Protein AF-A0A2P6RGF1-F1 (afdb_monomer)

Structure (mmCIF, N/CA/C/O backbone):
data_AF-A0A2P6RGF1-F1
#
_entry.id   AF-A0A2P6RGF1-F1
#
loop_
_atom_site.group_PDB
_atom_site.id
_atom_site.type_symbol
_atom_site.label_atom_id
_atom_site.label_alt_id
_atom_site.label_comp_id
_atom_site.label_asym_id
_atom_site.label_entity_id
_atom_site.label_seq_id
_atom_site.pdbx_PDB_ins_code
_atom_site.Cartn_x
_atom_site.Cartn_y
_atom_site.Cartn_z
_atom_site.occupancy
_atom_site.B_iso_or_equiv
_atom_site.auth_seq_id
_a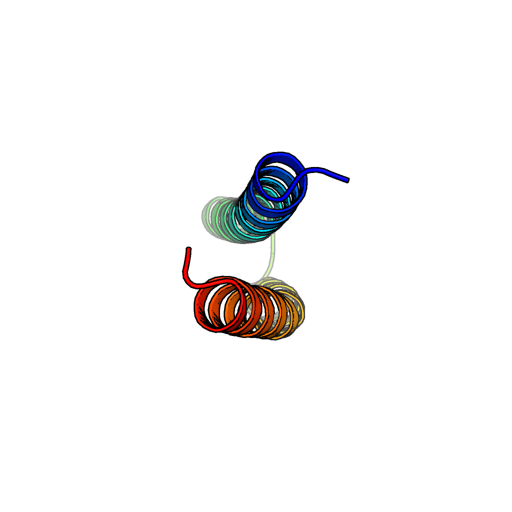tom_site.auth_comp_id
_atom_site.auth_asym_id
_atom_site.auth_atom_id
_atom_site.pdbx_PDB_model_num
ATOM 1 N N . MET A 1 1 ? -5.206 -3.920 23.889 1.00 59.47 1 MET A N 1
ATOM 2 C CA . MET A 1 1 ? -4.727 -3.269 22.655 1.00 59.47 1 MET A CA 1
ATOM 3 C C . MET A 1 1 ? -5.636 -2.079 22.434 1.00 59.47 1 MET A C 1
ATOM 5 O O . MET A 1 1 ? -6.829 -2.292 22.260 1.00 59.47 1 MET A O 1
ATOM 9 N N . ASP A 1 2 ? -5.125 -0.861 22.581 1.00 84.69 2 ASP A N 1
ATOM 10 C CA . ASP A 1 2 ? -5.951 0.350 22.557 1.00 84.69 2 ASP A CA 1
ATOM 11 C C . ASP A 1 2 ? -6.463 0.654 21.141 1.00 84.69 2 ASP A C 1
ATOM 13 O O . ASP A 1 2 ? -5.730 0.494 20.164 1.00 84.69 2 ASP A O 1
ATOM 17 N N . MET A 1 3 ? -7.712 1.118 21.013 1.00 80.25 3 MET A N 1
ATOM 18 C CA . MET A 1 3 ? -8.338 1.414 19.709 1.00 80.25 3 MET A CA 1
ATOM 19 C C . MET A 1 3 ? -7.568 2.474 18.908 1.00 80.25 3 MET A C 1
ATOM 21 O O . MET A 1 3 ? -7.503 2.403 17.683 1.00 80.25 3 MET A O 1
ATOM 25 N N . ALA A 1 4 ? -6.920 3.414 19.602 1.00 85.06 4 ALA A N 1
ATOM 26 C CA . ALA A 1 4 ? -6.046 4.411 18.990 1.00 85.06 4 ALA A CA 1
ATOM 27 C C . ALA A 1 4 ? -4.777 3.794 18.372 1.00 85.06 4 ALA A C 1
ATOM 29 O O . ALA A 1 4 ? -4.305 4.243 17.332 1.00 85.06 4 ALA A O 1
ATOM 30 N N . PHE A 1 5 ? -4.227 2.738 18.978 1.00 87.44 5 PHE A N 1
ATOM 31 C CA . PHE A 1 5 ? -3.070 2.037 18.420 1.00 87.44 5 PHE A CA 1
ATOM 32 C C . PHE A 1 5 ? -3.451 1.281 17.139 1.00 87.44 5 PHE A C 1
ATOM 34 O O . PHE A 1 5 ? -2.714 1.304 16.153 1.00 87.44 5 PHE A O 1
ATOM 41 N N . LEU A 1 6 ? -4.639 0.664 17.133 1.00 87.50 6 LEU A N 1
ATOM 42 C CA . LEU A 1 6 ? -5.186 -0.012 15.959 1.00 87.50 6 LEU A CA 1
ATOM 43 C C . LEU A 1 6 ? -5.372 0.971 14.790 1.00 87.50 6 LEU A C 1
ATOM 45 O O . LEU A 1 6 ? -4.907 0.698 13.685 1.00 87.50 6 LEU A O 1
ATOM 49 N N . SER A 1 7 ? -6.003 2.127 15.022 1.00 89.94 7 SER A N 1
ATOM 50 C CA . SER A 1 7 ? -6.261 3.111 13.964 1.00 89.94 7 SER A CA 1
ATOM 51 C C . SER A 1 7 ? -4.980 3.695 13.368 1.00 89.94 7 SER A C 1
ATOM 53 O O . SER A 1 7 ? -4.869 3.788 12.146 1.00 89.94 7 SER A O 1
ATOM 55 N N . ILE A 1 8 ? -3.977 3.999 14.196 1.00 91.88 8 ILE A N 1
ATOM 56 C CA . ILE A 1 8 ? -2.666 4.468 13.726 1.00 91.88 8 ILE A CA 1
ATOM 57 C C . ILE A 1 8 ? -1.982 3.411 12.848 1.00 91.88 8 ILE A C 1
ATOM 59 O O . ILE A 1 8 ? -1.403 3.755 11.818 1.00 91.88 8 ILE A O 1
ATOM 63 N N . SER A 1 9 ? -2.082 2.125 13.200 1.00 90.88 9 SER A N 1
ATOM 64 C CA . SER A 1 9 ? -1.514 1.037 12.394 1.00 90.88 9 SER A CA 1
ATOM 65 C C . SER A 1 9 ? -2.188 0.906 11.018 1.00 90.88 9 SER A C 1
ATOM 67 O O . SER A 1 9 ? -1.491 0.747 10.010 1.00 90.88 9 SER A O 1
ATOM 69 N N . PHE A 1 10 ? -3.519 1.041 10.945 1.00 91.81 10 PHE A N 1
ATOM 70 C CA . PHE A 1 10 ? -4.253 1.055 9.672 1.00 91.81 10 PHE A CA 1
ATOM 71 C C . PHE A 1 10 ? -3.872 2.256 8.800 1.00 91.81 10 PHE A C 1
ATOM 73 O O . PHE A 1 10 ? -3.593 2.086 7.614 1.00 91.81 10 PHE A O 1
ATOM 80 N N . ILE A 1 11 ? -3.795 3.454 9.387 1.00 92.69 11 ILE A N 1
ATOM 81 C CA . ILE A 1 11 ? -3.413 4.679 8.670 1.00 92.69 11 ILE A CA 1
ATOM 82 C C . ILE A 1 11 ? -1.984 4.572 8.128 1.00 92.69 11 ILE A C 1
ATOM 84 O O . ILE A 1 11 ? -1.748 4.900 6.968 1.00 92.69 11 ILE A O 1
ATOM 88 N N . LEU A 1 12 ? -1.038 4.070 8.928 1.00 95.38 12 LEU A N 1
ATOM 89 C CA . LEU A 1 12 ? 0.343 3.868 8.486 1.00 95.38 12 LEU A CA 1
ATOM 90 C C . LEU A 1 12 ? 0.428 2.869 7.324 1.00 95.38 12 LEU A C 1
ATOM 92 O O . LEU A 1 12 ? 1.152 3.102 6.361 1.00 95.38 12 LEU A O 1
ATOM 96 N N . THR A 1 13 ? -0.345 1.782 7.387 1.00 93.69 13 THR A N 1
ATOM 97 C CA . THR A 1 13 ? -0.407 0.781 6.311 1.00 93.69 13 THR A CA 1
ATOM 98 C C . THR A 1 13 ? -0.918 1.393 5.005 1.00 93.69 13 THR A C 1
ATOM 100 O O . THR A 1 13 ? -0.311 1.188 3.954 1.00 93.69 13 THR A O 1
ATOM 103 N N . LEU A 1 14 ? -1.996 2.182 5.067 1.00 93.69 14 LEU A N 1
ATOM 104 C CA . LEU A 1 14 ? -2.541 2.886 3.902 1.00 93.69 14 LEU A CA 1
ATOM 105 C C . LEU A 1 14 ? -1.544 3.912 3.349 1.00 93.69 14 LEU A C 1
ATOM 107 O O . LEU A 1 14 ? -1.338 3.976 2.141 1.00 93.69 14 LEU A O 1
ATOM 111 N N . LEU A 1 15 ? -0.852 4.649 4.222 1.00 95.56 15 LEU A N 1
ATOM 112 C CA . LEU A 1 15 ? 0.182 5.601 3.816 1.00 95.56 15 LEU A CA 1
ATOM 113 C C . LEU A 1 15 ? 1.325 4.916 3.051 1.00 95.56 15 LEU A C 1
ATOM 115 O O . LEU A 1 15 ? 1.770 5.424 2.023 1.00 95.56 15 LEU A O 1
ATOM 119 N N . CYS A 1 16 ? 1.780 3.749 3.516 1.00 95.00 16 CYS A N 1
ATOM 120 C CA . CYS A 1 16 ? 2.797 2.963 2.818 1.00 95.00 16 CYS A CA 1
ATOM 121 C C . CYS A 1 16 ? 2.311 2.451 1.451 1.00 95.00 16 CYS A C 1
ATOM 123 O O . CYS A 1 16 ? 3.078 2.486 0.489 1.00 95.00 16 CYS A O 1
ATOM 125 N N . LEU A 1 17 ? 1.054 1.999 1.345 1.00 93.31 1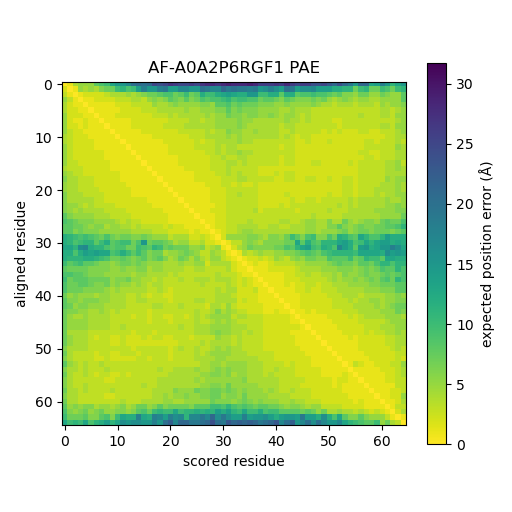7 LEU A N 1
ATOM 126 C CA . LEU A 1 17 ? 0.465 1.537 0.080 1.00 93.31 17 LEU A CA 1
ATOM 127 C C . LEU A 1 17 ? 0.376 2.670 -0.954 1.00 93.31 17 LEU A C 1
ATOM 129 O O . LEU A 1 17 ? 0.803 2.485 -2.094 1.00 93.31 17 LEU A O 1
ATOM 133 N N . VAL A 1 18 ? -0.086 3.852 -0.540 1.00 94.31 18 VAL A N 1
ATOM 134 C CA . VAL A 1 18 ? -0.134 5.052 -1.392 1.00 94.31 18 VAL A CA 1
ATOM 135 C C . VAL A 1 18 ? 1.275 5.500 -1.786 1.00 94.31 18 VAL A C 1
ATOM 137 O O . VAL A 1 18 ? 1.527 5.800 -2.951 1.00 94.31 18 VAL A O 1
ATOM 140 N N . GLY A 1 19 ? 2.227 5.483 -0.848 1.00 95.44 19 GLY A N 1
ATOM 141 C CA . GLY A 1 19 ? 3.631 5.789 -1.132 1.00 95.44 19 GLY A CA 1
ATOM 142 C C . GLY A 1 19 ? 4.245 4.857 -2.183 1.00 95.44 19 GLY A C 1
ATOM 143 O O . GLY A 1 19 ? 4.960 5.313 -3.071 1.00 95.44 19 GLY A O 1
ATOM 144 N N . TYR A 1 20 ? 3.919 3.562 -2.140 1.00 93.56 20 TYR A N 1
ATOM 145 C CA . TYR A 1 20 ? 4.354 2.599 -3.155 1.00 93.56 20 TYR A CA 1
ATOM 146 C C . TYR A 1 20 ? 3.750 2.886 -4.540 1.00 93.56 20 TYR A C 1
ATOM 148 O O . TYR A 1 20 ? 4.453 2.790 -5.547 1.00 93.56 20 TYR A O 1
ATOM 156 N N . GLN A 1 21 ? 2.469 3.260 -4.610 1.00 92.25 21 GLN A N 1
ATOM 157 C CA . GLN A 1 21 ? 1.827 3.641 -5.875 1.00 92.25 21 GLN A CA 1
ATOM 158 C C . GLN A 1 21 ? 2.430 4.923 -6.455 1.00 92.25 21 GLN A C 1
ATOM 160 O O . GLN A 1 21 ? 2.682 4.979 -7.656 1.00 92.25 21 GLN A O 1
ATOM 165 N N . LEU A 1 22 ? 2.722 5.915 -5.605 1.00 93.31 22 LEU A N 1
ATOM 166 C CA . LEU A 1 22 ? 3.420 7.137 -6.005 1.00 93.31 22 LEU A CA 1
ATOM 167 C C . LEU A 1 22 ? 4.802 6.823 -6.573 1.00 93.31 22 LEU A C 1
ATOM 169 O O . LEU A 1 22 ? 5.142 7.338 -7.629 1.00 93.31 22 LEU A O 1
ATOM 173 N N . LEU A 1 23 ? 5.564 5.930 -5.937 1.00 92.69 23 LEU A N 1
ATOM 174 C CA . LEU A 1 23 ? 6.868 5.515 -6.453 1.00 92.69 23 LEU A CA 1
ATOM 175 C C . LEU A 1 23 ? 6.752 4.826 -7.822 1.00 92.69 23 LEU A C 1
ATOM 177 O O . LEU A 1 23 ? 7.544 5.122 -8.707 1.00 92.69 23 LEU A O 1
ATOM 181 N N . CYS A 1 24 ? 5.73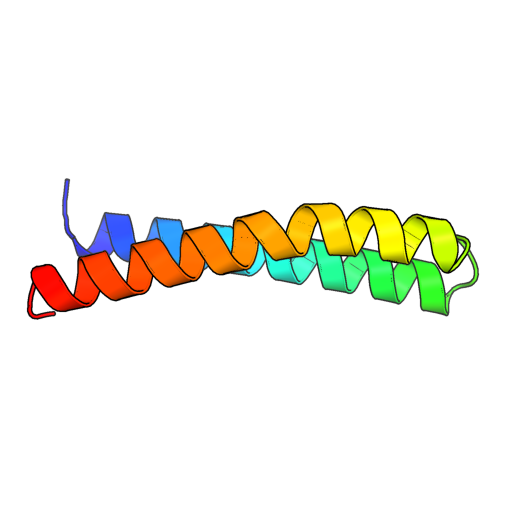6 3.981 -8.034 1.00 89.25 24 CYS A N 1
ATOM 182 C CA . CYS A 1 24 ? 5.463 3.385 -9.351 1.00 89.25 24 CYS A CA 1
ATOM 183 C C . CYS A 1 24 ? 5.058 4.427 -10.410 1.00 89.25 24 CYS A C 1
ATOM 185 O O . CYS A 1 24 ? 5.282 4.199 -11.597 1.00 89.25 24 CYS A O 1
ATOM 187 N N . LEU A 1 25 ? 4.445 5.542 -9.998 1.00 89.94 25 LEU A N 1
ATOM 188 C CA . LEU A 1 25 ? 4.123 6.670 -10.875 1.00 89.94 25 LEU A CA 1
ATOM 189 C C . LEU A 1 25 ? 5.368 7.494 -11.221 1.00 89.94 25 LEU A C 1
ATOM 191 O O . LEU A 1 25 ? 5.518 7.899 -12.366 1.00 89.94 25 LEU A O 1
ATOM 195 N N . MET A 1 26 ? 6.265 7.718 -10.259 1.00 92.06 26 MET A N 1
ATOM 196 C CA . MET A 1 26 ? 7.534 8.417 -10.497 1.00 92.06 26 MET A CA 1
ATOM 197 C C . MET A 1 26 ? 8.460 7.605 -11.413 1.00 92.06 26 MET A C 1
ATOM 199 O O . MET A 1 26 ? 9.071 8.160 -12.315 1.00 92.06 26 MET A O 1
ATOM 203 N N . ASP A 1 27 ? 8.508 6.283 -11.235 1.00 89.50 27 ASP A N 1
ATOM 204 C CA . ASP A 1 27 ? 9.267 5.363 -12.099 1.00 89.50 27 ASP A CA 1
ATOM 205 C C . ASP A 1 27 ? 8.731 5.357 -13.546 1.00 89.50 27 ASP A C 1
ATOM 207 O O . ASP A 1 27 ? 9.471 5.130 -14.501 1.00 89.50 27 ASP A O 1
ATOM 211 N N . LEU A 1 28 ? 7.432 5.645 -13.708 1.00 88.75 28 LEU A N 1
ATOM 212 C CA . LEU A 1 28 ? 6.799 5.842 -15.009 1.00 88.75 28 LEU A CA 1
ATOM 213 C C . LEU A 1 28 ? 7.150 7.209 -15.625 1.00 88.75 28 LEU A C 1
ATOM 215 O O . LEU A 1 28 ? 7.290 7.310 -16.838 1.00 88.75 28 LEU A O 1
ATOM 219 N N . GLU A 1 29 ? 7.252 8.258 -14.806 1.00 91.00 29 GLU A N 1
ATOM 220 C CA . GLU A 1 29 ? 7.593 9.619 -15.248 1.00 91.00 29 GLU A CA 1
ATOM 221 C C . GLU A 1 29 ? 9.028 9.704 -15.786 1.00 91.00 29 GLU A C 1
ATOM 223 O O . GLU A 1 29 ? 9.258 10.359 -16.800 1.00 91.00 29 GLU A O 1
ATOM 228 N N . ASP A 1 30 ? 9.969 9.003 -15.146 1.00 8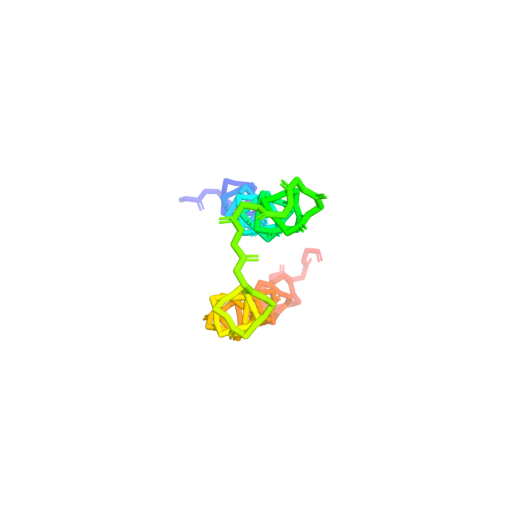5.75 30 ASP A N 1
ATOM 229 C CA . ASP A 1 30 ? 11.380 8.933 -15.558 1.00 85.75 30 ASP A CA 1
ATOM 230 C C . ASP A 1 30 ? 11.617 7.947 -16.729 1.00 85.75 30 ASP A C 1
ATOM 232 O O . ASP A 1 30 ? 12.755 7.674 -17.102 1.00 85.75 30 ASP A O 1
ATOM 236 N N . ASP A 1 31 ? 10.540 7.400 -17.316 1.00 83.06 31 ASP A N 1
ATOM 237 C CA . ASP A 1 31 ? 10.544 6.413 -18.414 1.00 83.06 31 ASP A CA 1
ATOM 238 C C . ASP A 1 31 ? 11.360 5.135 -18.087 1.00 83.06 31 ASP A C 1
ATOM 240 O O . ASP A 1 31 ? 11.838 4.415 -18.969 1.00 83.06 31 ASP A O 1
ATOM 244 N N . TYR A 1 32 ? 11.526 4.834 -16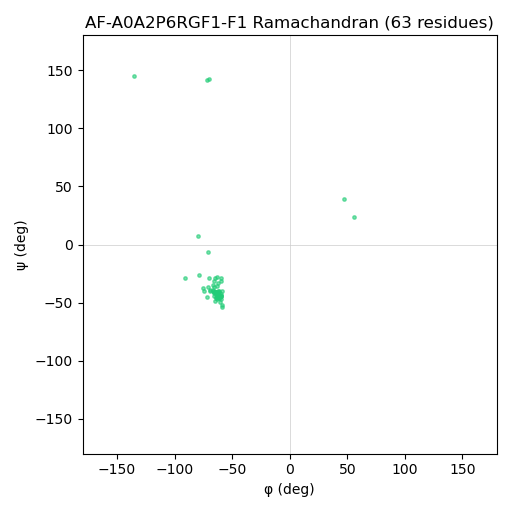.791 1.00 79.56 32 TYR A N 1
ATOM 245 C CA . TYR A 1 32 ? 12.330 3.713 -16.290 1.00 79.56 32 TYR A CA 1
ATOM 246 C C . TYR A 1 32 ? 11.587 2.371 -16.407 1.00 79.56 32 TYR A C 1
ATOM 248 O O . TYR A 1 32 ? 12.208 1.310 -16.535 1.00 79.56 32 TYR A O 1
ATOM 256 N N . ILE A 1 33 ? 10.247 2.403 -16.398 1.00 85.44 33 ILE A N 1
ATOM 257 C CA . ILE A 1 33 ? 9.382 1.221 -16.468 1.00 85.44 33 ILE A CA 1
ATOM 258 C C . ILE A 1 33 ? 8.217 1.398 -17.442 1.00 85.44 33 ILE A C 1
AT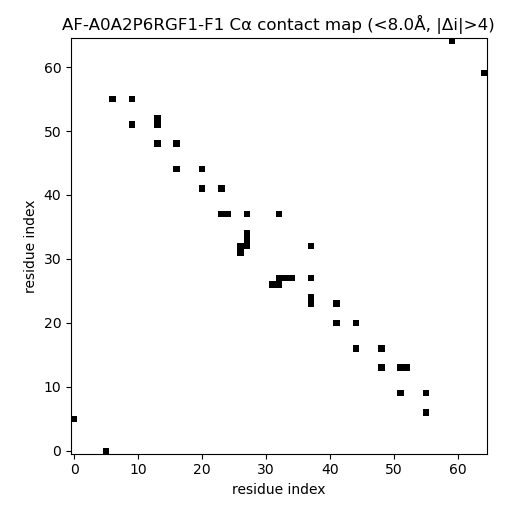OM 260 O O . ILE A 1 33 ? 7.607 2.456 -17.566 1.00 85.44 33 ILE A O 1
ATOM 264 N N . ASN A 1 34 ? 7.848 0.307 -18.114 1.00 87.50 34 ASN A N 1
ATOM 265 C CA . ASN A 1 34 ? 6.755 0.318 -19.080 1.00 87.50 34 ASN A CA 1
ATOM 266 C C . ASN A 1 34 ? 5.378 0.480 -18.405 1.00 87.50 34 ASN A C 1
ATOM 268 O O . ASN A 1 34 ? 5.084 -0.166 -17.392 1.00 87.50 34 ASN A O 1
ATOM 272 N N . SER A 1 35 ? 4.471 1.233 -19.038 1.00 85.44 35 SER A N 1
ATOM 273 C CA . SER A 1 35 ? 3.133 1.523 -18.497 1.00 85.44 35 SER A CA 1
ATOM 274 C C . SER A 1 35 ? 2.276 0.287 -18.240 1.00 85.44 35 SER A C 1
ATOM 276 O O . SER A 1 35 ? 1.458 0.298 -17.320 1.00 85.44 35 SER A O 1
ATOM 278 N N . TYR A 1 36 ? 2.471 -0.796 -18.998 1.00 87.00 36 TYR A N 1
ATOM 279 C CA . TYR A 1 36 ? 1.763 -2.056 -18.750 1.00 87.00 36 TYR A CA 1
ATOM 280 C C . TYR A 1 36 ? 2.229 -2.739 -17.457 1.00 87.00 36 TYR A C 1
ATOM 282 O O . TYR A 1 36 ? 1.406 -3.262 -16.705 1.00 87.00 36 TYR A O 1
ATOM 290 N N . ASP A 1 37 ? 3.534 -2.704 -17.170 1.00 88.25 37 ASP A N 1
ATOM 291 C CA . ASP A 1 37 ? 4.087 -3.326 -15.965 1.00 88.25 37 ASP A CA 1
ATOM 292 C C . ASP A 1 37 ? 3.701 -2.522 -14.718 1.00 88.25 37 ASP A C 1
ATOM 294 O O . ASP A 1 37 ? 3.162 -3.080 -13.760 1.00 88.25 37 ASP A O 1
ATOM 298 N N . SER A 1 38 ? 3.825 -1.191 -14.782 1.00 88.00 38 SER A N 1
ATOM 299 C CA . SER A 1 38 ? 3.376 -0.297 -13.707 1.00 88.00 38 SER A CA 1
ATOM 300 C C . SER A 1 38 ? 1.868 -0.433 -13.441 1.00 88.00 38 SER A C 1
ATOM 302 O O . SER A 1 38 ? 1.457 -0.622 -12.295 1.00 88.00 38 SER A O 1
ATOM 304 N N . SER A 1 39 ? 1.030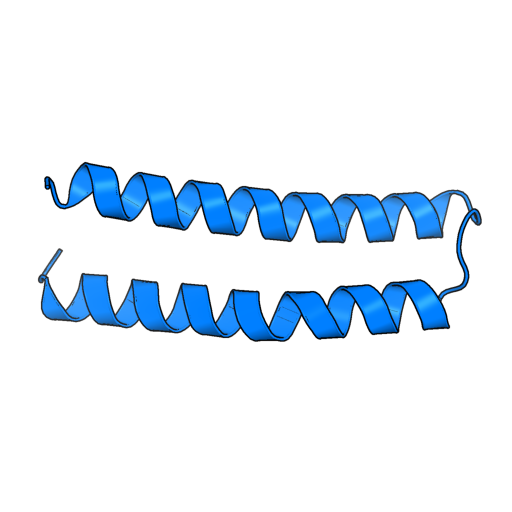 -0.487 -14.486 1.00 89.94 39 SER A N 1
ATOM 305 C CA . SER A 1 39 ? -0.422 -0.692 -14.332 1.00 89.94 39 SER A CA 1
ATOM 306 C C . SER A 1 39 ? -0.764 -2.037 -13.681 1.00 89.94 39 SER A C 1
ATOM 308 O O . SER A 1 39 ? -1.637 -2.101 -12.815 1.00 89.94 39 SER A O 1
ATOM 310 N N . SER A 1 40 ? -0.065 -3.116 -14.050 1.00 91.12 40 SER A N 1
ATOM 311 C CA . SER A 1 40 ? -0.237 -4.440 -13.436 1.00 91.12 40 SER A CA 1
ATOM 312 C C . SER A 1 40 ? 0.124 -4.423 -11.945 1.00 91.12 40 SER A C 1
ATOM 314 O O . SER A 1 40 ? -0.626 -4.932 -11.103 1.00 91.12 40 SER A O 1
ATOM 316 N N . ARG A 1 41 ? 1.243 -3.774 -11.597 1.00 89.88 41 ARG A N 1
ATOM 317 C CA . ARG A 1 41 ? 1.719 -3.633 -10.214 1.00 89.88 41 ARG A CA 1
ATOM 318 C C . ARG A 1 41 ? 0.772 -2.783 -9.369 1.00 89.88 41 ARG A C 1
ATOM 320 O O . ARG A 1 41 ? 0.439 -3.196 -8.261 1.00 89.88 41 ARG A O 1
ATOM 327 N N . ILE A 1 42 ? 0.293 -1.655 -9.892 1.00 90.50 42 ILE A N 1
ATOM 328 C CA . ILE A 1 42 ? -0.679 -0.791 -9.207 1.00 90.50 42 ILE A CA 1
ATOM 329 C C . ILE A 1 42 ? -2.004 -1.531 -9.013 1.00 90.50 42 ILE A C 1
ATOM 331 O O . ILE A 1 42 ? -2.518 -1.562 -7.899 1.00 90.50 42 ILE A O 1
ATOM 335 N N . ASN A 1 43 ? -2.528 -2.208 -10.039 1.00 91.56 43 ASN A N 1
ATOM 336 C CA . ASN A 1 43 ? -3.799 -2.930 -9.941 1.00 91.56 43 ASN A CA 1
ATOM 337 C C . ASN A 1 43 ? -3.759 -4.069 -8.902 1.00 91.56 43 ASN A C 1
ATOM 339 O O . ASN A 1 43 ? -4.738 -4.343 -8.209 1.00 91.56 43 ASN A O 1
ATOM 343 N N . ARG A 1 44 ? -2.603 -4.719 -8.736 1.00 90.69 44 ARG A N 1
ATOM 344 C CA . ARG A 1 44 ? -2.419 -5.737 -7.695 1.00 90.69 44 ARG A CA 1
ATOM 345 C C . ARG A 1 44 ? -2.400 -5.145 -6.282 1.00 90.69 44 ARG A C 1
ATOM 347 O O . ARG A 1 44 ? -2.787 -5.836 -5.342 1.00 90.69 44 ARG A O 1
ATOM 354 N N . THR A 1 45 ? -1.964 -3.896 -6.136 1.00 91.12 45 THR A N 1
ATOM 355 C CA . THR A 1 45 ? -1.863 -3.189 -4.850 1.00 91.12 45 THR A CA 1
ATOM 356 C C . THR A 1 45 ? -3.136 -2.408 -4.501 1.00 91.12 45 THR A C 1
ATOM 358 O O . THR A 1 45 ? -3.469 -2.285 -3.326 1.00 91.12 45 THR A O 1
ATOM 361 N N . VAL A 1 46 ? -3.896 -1.941 -5.492 1.00 9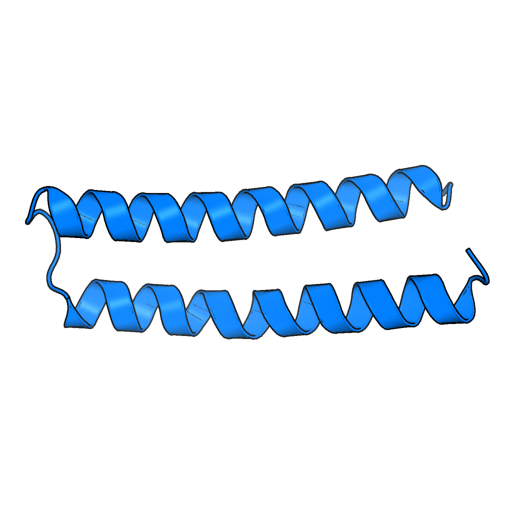2.50 46 VAL A N 1
ATOM 362 C CA . VAL A 1 46 ? -5.116 -1.148 -5.273 1.00 92.50 46 VAL A CA 1
ATOM 363 C C . VAL A 1 46 ? -6.260 -1.992 -4.696 1.00 92.50 46 VAL A C 1
ATOM 365 O O . VAL A 1 46 ? -7.006 -1.546 -3.829 1.00 92.50 46 VAL A O 1
ATOM 368 N N . LEU A 1 47 ? -6.379 -3.256 -5.119 1.00 90.88 47 LEU A N 1
ATOM 369 C CA . LEU A 1 47 ? -7.384 -4.183 -4.591 1.00 90.88 47 LEU A CA 1
ATOM 370 C C . LEU A 1 47 ? -7.252 -4.395 -3.069 1.00 90.88 47 LEU A C 1
ATOM 372 O O . LEU A 1 47 ? -8.243 -4.199 -2.362 1.00 90.88 47 LEU A O 1
ATOM 376 N N . PRO A 1 48 ? -6.076 -4.770 -2.525 1.00 89.75 48 PRO A N 1
ATOM 377 C CA . PRO A 1 48 ? -5.917 -4.902 -1.082 1.00 89.75 48 PRO A CA 1
ATOM 378 C C . PRO A 1 48 ? -6.042 -3.563 -0.346 1.00 89.75 48 PRO A C 1
ATOM 380 O O . PRO A 1 48 ? -6.551 -3.564 0.770 1.00 89.75 48 PRO A O 1
ATOM 383 N N . GLU A 1 49 ? -5.660 -2.433 -0.947 1.00 92.88 49 GLU A N 1
ATOM 384 C CA . GLU A 1 49 ? -5.862 -1.104 -0.350 1.00 92.88 49 GLU A CA 1
ATOM 385 C C . GLU A 1 49 ? -7.344 -0.823 -0.071 1.00 92.88 49 GLU A C 1
ATOM 387 O O . GLU A 1 49 ? -7.715 -0.527 1.068 1.00 92.88 49 GLU A O 1
ATOM 392 N N . PHE A 1 50 ? -8.212 -1.002 -1.072 1.00 93.62 50 PHE A N 1
ATOM 393 C CA . PHE A 1 50 ? -9.651 -0.793 -0.902 1.00 93.62 50 PHE A CA 1
ATOM 394 C C . PHE A 1 50 ? -10.270 -1.753 0.117 1.00 93.62 50 PHE A C 1
ATOM 396 O O . PHE A 1 50 ? -11.160 -1.361 0.873 1.00 93.62 50 PHE A O 1
ATOM 403 N N . ILE A 1 51 ? -9.789 -2.998 0.181 1.00 93.88 51 ILE A N 1
ATOM 404 C CA . ILE A 1 51 ? -10.239 -3.969 1.186 1.00 93.88 51 ILE A CA 1
ATOM 405 C C . ILE A 1 51 ? -9.849 -3.498 2.591 1.00 93.88 51 ILE A C 1
ATOM 407 O O . ILE A 1 51 ? -10.698 -3.474 3.482 1.00 93.88 51 ILE A O 1
ATOM 411 N N . VAL A 1 52 ? -8.593 -3.091 2.796 1.00 91.94 52 VAL A N 1
ATOM 412 C CA . VAL A 1 52 ? -8.095 -2.598 4.091 1.00 91.94 52 VAL A CA 1
ATOM 413 C C . VAL A 1 52 ? -8.861 -1.347 4.525 1.00 91.94 52 VAL A C 1
ATOM 415 O O . VAL A 1 52 ? -9.288 -1.267 5.677 1.00 91.94 52 VAL A O 1
ATOM 418 N N . GLN A 1 53 ? -9.109 -0.408 3.610 1.00 93.94 53 GLN A N 1
ATOM 419 C CA . GLN A 1 53 ? -9.881 0.803 3.887 1.00 93.94 53 GLN A CA 1
ATOM 420 C C . GLN A 1 53 ? -11.350 0.495 4.217 1.00 93.94 53 GLN A C 1
ATOM 422 O O . GLN A 1 53 ? -11.906 1.064 5.158 1.00 93.94 53 GLN A O 1
ATOM 427 N N . GLY A 1 54 ? -11.975 -0.431 3.484 1.00 92.69 54 GLY A N 1
ATOM 428 C CA . GLY A 1 54 ? -13.347 -0.869 3.741 1.00 92.69 54 GLY A CA 1
ATOM 429 C C . GLY A 1 54 ? -13.492 -1.539 5.108 1.00 92.69 54 GLY A C 1
ATOM 430 O O . GLY A 1 54 ? -14.371 -1.176 5.889 1.00 92.69 54 GLY A O 1
ATOM 431 N N . VAL A 1 55 ? -12.582 -2.460 5.437 1.00 92.12 55 VAL A N 1
ATOM 432 C CA . VAL A 1 55 ? -12.532 -3.120 6.750 1.00 92.12 55 VAL A CA 1
ATOM 433 C C . VAL A 1 55 ? -12.318 -2.094 7.861 1.00 92.12 55 VAL A C 1
ATOM 435 O O . VAL A 1 55 ? -13.034 -2.122 8.861 1.00 92.12 55 VAL A O 1
ATOM 438 N N . PHE A 1 56 ? -11.395 -1.150 7.676 1.00 91.12 56 PHE A N 1
ATOM 439 C CA . PHE A 1 56 ? -11.135 -0.096 8.651 1.00 91.12 56 PHE A CA 1
ATOM 440 C C . PHE A 1 56 ? -12.375 0.770 8.919 1.00 91.12 56 PHE A C 1
ATOM 442 O O . PHE A 1 56 ? -12.719 1.011 10.075 1.00 91.12 56 PHE A O 1
ATOM 449 N N . CYS A 1 57 ? -13.103 1.170 7.871 1.00 90.88 57 CYS A N 1
ATOM 450 C CA . CYS A 1 57 ? -14.332 1.954 8.002 1.00 90.88 57 CYS A CA 1
ATOM 451 C C . CYS A 1 57 ? -15.429 1.195 8.771 1.00 90.88 57 C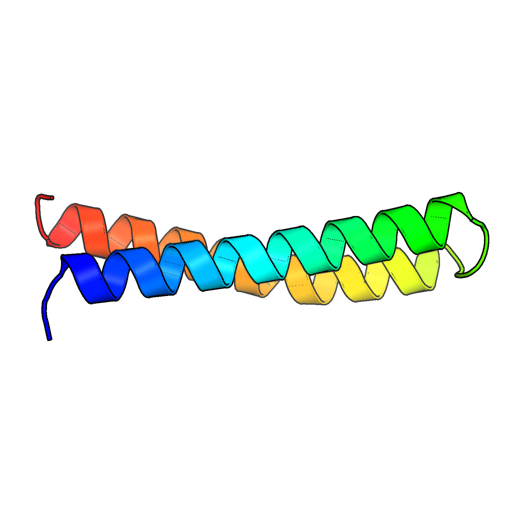YS A C 1
ATOM 453 O O . CYS A 1 57 ? -16.054 1.753 9.673 1.00 90.88 57 CYS A O 1
ATOM 455 N N . VAL A 1 58 ? -15.619 -0.096 8.477 1.00 92.38 58 VAL A N 1
ATOM 456 C CA . VAL A 1 58 ? -16.583 -0.949 9.193 1.00 92.38 58 VAL A CA 1
ATOM 457 C C . VAL A 1 58 ? -16.201 -1.098 10.668 1.00 92.38 58 VAL A C 1
ATOM 459 O O . VAL A 1 58 ? -17.068 -1.009 11.537 1.00 92.38 58 VAL A O 1
ATOM 462 N N . ILE A 1 59 ? -14.911 -1.276 10.970 1.00 88.31 59 ILE A N 1
ATOM 463 C CA . ILE A 1 59 ? -14.415 -1.366 12.349 1.00 88.31 59 ILE A CA 1
ATOM 464 C C . ILE A 1 59 ? -14.702 -0.070 13.114 1.00 88.31 59 ILE A C 1
ATOM 466 O O . ILE A 1 59 ? -15.214 -0.137 14.232 1.00 88.31 59 ILE A O 1
ATOM 470 N N . LEU A 1 60 ? -14.425 1.098 12.527 1.00 87.56 60 LEU A N 1
ATOM 471 C CA . LEU A 1 60 ? -14.723 2.391 13.153 1.00 87.56 60 LEU A CA 1
ATOM 472 C C . LEU A 1 60 ? -16.225 2.564 13.408 1.00 87.56 60 LEU A C 1
ATOM 474 O O . LEU A 1 60 ? -16.623 2.920 14.518 1.00 87.56 60 LEU A O 1
ATOM 478 N N . PHE A 1 61 ? -17.057 2.221 12.421 1.00 88.81 61 PHE A N 1
ATOM 479 C CA . PHE A 1 61 ? -18.511 2.304 12.536 1.00 88.81 61 PHE A CA 1
ATOM 480 C C . PHE A 1 61 ? -19.056 1.436 13.682 1.00 88.81 61 PHE A C 1
ATOM 482 O O . PHE A 1 61 ? -19.844 1.907 14.501 1.00 88.81 61 PHE A O 1
ATOM 489 N N . ILE A 1 62 ? -18.602 0.181 13.785 1.00 88.62 62 ILE A N 1
ATOM 490 C CA . ILE A 1 62 ? -19.002 -0.739 14.864 1.00 88.62 62 ILE A CA 1
ATOM 491 C C . ILE A 1 62 ? -18.500 -0.247 16.224 1.00 88.62 62 ILE A C 1
ATOM 493 O O . ILE A 1 62 ? -19.206 -0.363 17.226 1.00 88.62 62 ILE A O 1
ATOM 497 N N . THR A 1 63 ? -17.301 0.335 16.264 1.00 83.94 63 THR A N 1
ATOM 498 C CA . THR A 1 63 ? -16.688 0.843 17.500 1.00 83.94 63 THR A CA 1
ATOM 499 C C . THR A 1 63 ? -17.392 2.110 18.020 1.00 83.94 63 THR A C 1
ATOM 501 O O . THR A 1 63 ? -17.103 2.540 19.134 1.00 83.94 63 THR A O 1
ATOM 504 N N . ARG A 1 64 ? -18.359 2.679 17.267 1.00 77.62 64 ARG A N 1
ATOM 505 C CA . ARG A 1 64 ? -19.017 3.979 17.540 1.00 77.62 64 ARG A CA 1
ATOM 506 C C . ARG A 1 64 ? -17.996 5.070 17.874 1.00 77.62 64 ARG A C 1
ATOM 508 O O . ARG A 1 64 ? -18.210 5.868 18.787 1.00 77.62 64 ARG A O 1
ATOM 515 N N . HIS A 1 65 ? -16.876 5.034 17.163 1.00 64.06 65 HIS A N 1
ATOM 516 C CA . HIS A 1 65 ? -15.812 6.021 17.238 1.00 64.06 65 HIS A CA 1
ATOM 517 C C . HIS A 1 65 ? -16.023 7.101 16.169 1.00 64.06 65 HIS A C 1
ATOM 519 O O . HIS A 1 65 ? -16.675 6.797 15.145 1.00 64.06 65 HIS A O 1
#

Radius of gyration: 15.04 Å; Cα contacts (8 Å, |Δi|>4): 22; chains: 1; bounding box: 31×15×42 Å

Nearest PDB structures (foldseek):
  2f6m-assembly1_A  TM=8.960E-01  e=2.216E+00  Saccharomyces cerevisiae
  2f6m-assembly2_C  TM=9.166E-01  e=2.536E+00  Saccharomyces cerevisiae
  2f66-assembly3_A  TM=8.730E-01  e=2.902E+00  Saccharomyces cerevisiae
  6vme-assembly4_H  TM=9.441E-01  e=7.977E+00  Homo sapiens

Foldseek 3Di:
DDPVVVLVVLVVVLVVLVVVLVVLVVCVVVVVDDPVVSVVVNVVSVVVSVVSVVVSVVVCVVVVD

Solvent-accessible surface area (backbone atoms only — not comparable to full-atom values): 3693 Å² total; per-residue (Å²): 134,58,71,69,59,53,50,52,53,53,51,52,51,52,51,51,54,52,52,52,47,49,51,48,48,50,39,44,72,71,68,75,47,56,69,68,60,43,49,53,55,43,56,66,51,49,56,56,49,55,50,53,52,52,52,50,52,52,52,37,60,73,67,72,105

Secondary structure (DSSP, 8-state):
--HHHHHHHHHHHHHHHHHHHHHHHHHHHTT-S-HHHHHHHHHHHHHHHHHHHHHHHHHHHHHT-

Organism: Rosa chinensis (NCBI:txid74649)

pLDDT: mean 89.12, std 6.17, range [59.47, 95.56]

Mean predicted aligned error: 4.49 Å

InterPro domains:
  IPR003377 Cornichon [PF03311] (7-65)

Sequence (65 aa):
MDMAFLSISFILTLLCLVGYQLLCLMDLEDDYINSYDSSSRINRTVLPEFIVQGVFCVILFITRH